Protein AF-A0A2T3J977-F1 (afdb_monomer)

Nearest PDB structures (foldseek):
  3f57-assembly1_A  TM=3.316E-01  e=9.060E+00  Homo sapiens

Solvent-accessible surface area (backbone atoms only — not comparable to full-atom values): 6342 Å² total; per-residue (Å²): 106,73,69,58,54,53,48,33,53,51,52,47,54,51,29,45,50,51,45,62,53,43,26,76,80,35,73,89,55,52,59,91,47,71,38,57,48,27,45,50,25,23,49,51,34,42,49,50,19,56,71,49,39,71,80,77,68,66,66,89,51,58,86,74,31,70,65,54,48,50,56,54,70,68,47,83,94,62,65,66,64,62,52,49,53,51,49,52,53,49,31,53,53,49,20,52,51,32,46,59,33,23,45,63,38,43,53,51,20,52,53,45,64,75,74,107

Sequence (116 aa):
MKKLLNMVLITNILAALVVLLLSKYIAFFASTSLSDFLFFVVIVIWGIAGLTWEGSNDSRNWELDPTAKKAKEMVAGHDFETDFENQKRQNYQFGLIMFIAGLPAFLGCLLLIFIF

Mean predicted aligned error: 8.42 Å

pLDDT: mean 82.07, std 12.22, range [50.34, 95.12]

Structure (mmCIF, N/CA/C/O backbone):
data_AF-A0A2T3J977-F1
#
_entry.id   AF-A0A2T3J977-F1
#
loop_
_atom_site.group_PDB
_atom_site.id
_atom_site.type_symbol
_atom_site.label_atom_id
_atom_site.label_alt_id
_atom_site.label_comp_id
_atom_site.label_asym_id
_atom_site.label_entity_id
_atom_site.label_seq_id
_atom_site.pdbx_PDB_ins_code
_atom_site.Cartn_x
_atom_site.Cartn_y
_atom_site.Cartn_z
_atom_site.occupancy
_atom_site.B_iso_or_equiv
_atom_site.auth_seq_id
_atom_site.auth_comp_id
_atom_site.auth_asym_id
_atom_site.auth_atom_id
_atom_site.pdbx_PDB_model_num
ATOM 1 N N . MET A 1 1 ? 12.804 10.989 -2.005 1.00 70.12 1 MET A N 1
ATOM 2 C CA . MET A 1 1 ? 12.027 10.975 -0.742 1.00 70.12 1 MET A CA 1
ATOM 3 C C . MET A 1 1 ? 10.616 11.546 -0.883 1.00 70.12 1 MET A C 1
ATOM 5 O O . MET A 1 1 ? 9.688 10.781 -0.685 1.00 70.12 1 MET A O 1
ATOM 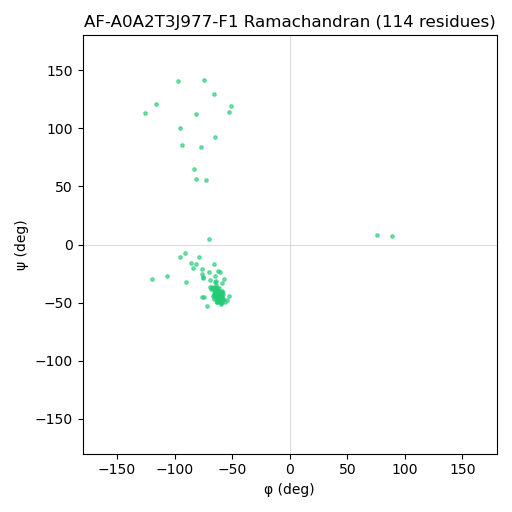9 N N . LYS A 1 2 ? 10.412 12.810 -1.299 1.00 86.12 2 LYS A N 1
ATOM 10 C CA . LYS A 1 2 ? 9.057 13.407 -1.427 1.00 86.12 2 LYS A CA 1
ATOM 11 C C . LYS A 1 2 ? 8.070 12.580 -2.272 1.00 86.12 2 LYS A C 1
ATOM 13 O O . LYS A 1 2 ? 6.944 12.359 -1.852 1.00 86.12 2 LYS A O 1
ATOM 18 N N . LYS A 1 3 ? 8.512 12.071 -3.431 1.00 87.44 3 LYS A N 1
ATOM 19 C CA . LYS A 1 3 ? 7.683 11.224 -4.312 1.00 87.44 3 LYS A CA 1
ATOM 20 C C . LYS A 1 3 ? 7.224 9.926 -3.633 1.00 87.44 3 LYS A C 1
ATOM 22 O O . LYS A 1 3 ? 6.057 9.582 -3.733 1.00 87.44 3 LYS A O 1
ATOM 27 N N . LEU A 1 4 ? 8.126 9.253 -2.913 1.00 85.75 4 LEU A N 1
ATOM 28 C CA . LEU A 1 4 ? 7.812 8.020 -2.184 1.00 85.75 4 LEU A CA 1
ATOM 29 C C . LEU A 1 4 ? 6.830 8.287 -1.043 1.00 85.75 4 LEU A C 1
ATOM 31 O O . LEU A 1 4 ? 5.847 7.574 -0.924 1.00 85.75 4 LEU A O 1
ATOM 35 N N . LEU A 1 5 ? 7.055 9.344 -0.255 1.00 89.00 5 LEU A N 1
ATOM 36 C CA . LEU A 1 5 ? 6.148 9.722 0.832 1.00 89.00 5 LEU A CA 1
ATOM 37 C C . LEU A 1 5 ? 4.729 9.993 0.312 1.00 89.00 5 LEU A C 1
ATOM 39 O O . LEU A 1 5 ? 3.764 9.467 0.857 1.00 89.00 5 LEU A O 1
ATOM 43 N N . ASN A 1 6 ? 4.609 10.766 -0.773 1.00 91.06 6 ASN A N 1
ATOM 44 C CA . ASN A 1 6 ? 3.317 11.031 -1.402 1.00 91.06 6 ASN A CA 1
ATOM 45 C C . ASN A 1 6 ? 2.656 9.739 -1.887 1.00 91.06 6 ASN A C 1
ATOM 47 O O . ASN A 1 6 ? 1.462 9.557 -1.685 1.00 91.06 6 ASN A O 1
ATOM 51 N N . MET A 1 7 ? 3.428 8.834 -2.491 1.00 89.19 7 MET A N 1
ATOM 52 C CA . MET A 1 7 ? 2.913 7.552 -2.962 1.00 89.19 7 MET A CA 1
ATOM 53 C C . MET A 1 7 ? 2.403 6.690 -1.802 1.00 89.19 7 MET A C 1
ATOM 55 O O . MET A 1 7 ? 1.286 6.197 -1.868 1.00 89.19 7 MET A O 1
ATOM 59 N N . VAL A 1 8 ? 3.156 6.597 -0.701 1.00 91.88 8 VAL A N 1
ATOM 60 C CA . VAL A 1 8 ? 2.737 5.885 0.518 1.00 91.88 8 VAL A CA 1
ATOM 61 C C . VAL A 1 8 ? 1.434 6.461 1.075 1.00 91.88 8 VAL A C 1
ATOM 63 O O . VAL A 1 8 ? 0.515 5.700 1.376 1.00 91.88 8 VAL A O 1
ATOM 66 N N . LEU A 1 9 ? 1.325 7.789 1.178 1.00 92.56 9 LEU A N 1
ATOM 67 C CA . LEU A 1 9 ? 0.113 8.455 1.662 1.00 92.56 9 LEU A CA 1
ATOM 68 C C . LEU A 1 9 ? -1.092 8.170 0.760 1.00 92.56 9 LEU A C 1
ATOM 70 O O . LEU A 1 9 ? -2.143 7.769 1.255 1.00 92.56 9 LEU A O 1
ATOM 74 N N . ILE A 1 10 ? -0.933 8.331 -0.555 1.00 93.62 10 ILE A N 1
ATOM 75 C CA . ILE A 1 10 ? -2.002 8.091 -1.532 1.00 93.62 10 ILE A CA 1
ATOM 76 C C . ILE A 1 10 ? -2.456 6.629 -1.480 1.00 93.62 10 ILE A C 1
ATOM 78 O O . ILE A 1 10 ? -3.656 6.374 -1.409 1.00 93.62 10 ILE A O 1
ATOM 82 N N . THR A 1 11 ? -1.522 5.675 -1.452 1.00 93.25 11 THR A N 1
ATOM 83 C CA . THR A 1 11 ? -1.836 4.242 -1.375 1.00 93.25 11 THR A CA 1
ATOM 84 C C . THR A 1 11 ? -2.602 3.897 -0.099 1.00 93.25 11 THR A C 1
ATOM 86 O O . THR A 1 11 ? -3.594 3.176 -0.171 1.00 93.25 11 THR A O 1
ATOM 89 N N . ASN A 1 12 ? -2.203 4.437 1.057 1.00 93.81 12 ASN A N 1
ATOM 90 C CA . ASN A 1 12 ? -2.914 4.194 2.317 1.00 93.81 12 ASN A CA 1
ATOM 91 C C . ASN A 1 12 ? -4.327 4.785 2.305 1.00 93.81 12 ASN A C 1
ATOM 93 O O . ASN A 1 12 ? -5.266 4.116 2.729 1.00 93.81 12 ASN A O 1
ATOM 97 N N . ILE A 1 13 ? -4.497 6.005 1.786 1.00 95.12 13 ILE A N 1
ATOM 98 C CA . ILE A 1 13 ? -5.818 6.637 1.664 1.00 95.12 13 ILE A CA 1
ATOM 99 C C . ILE A 1 13 ? -6.713 5.822 0.725 1.00 95.12 13 ILE A C 1
ATOM 101 O O . ILE A 1 13 ? -7.856 5.532 1.069 1.00 95.12 13 ILE A O 1
ATOM 105 N N . LEU A 1 14 ? -6.199 5.412 -0.437 1.00 95.12 14 LEU A N 1
ATOM 106 C CA . LEU A 1 14 ? -6.951 4.594 -1.390 1.00 95.12 14 LEU A CA 1
ATOM 107 C C . LEU A 1 14 ? -7.343 3.242 -0.792 1.00 95.12 14 LEU A C 1
ATOM 109 O O . LE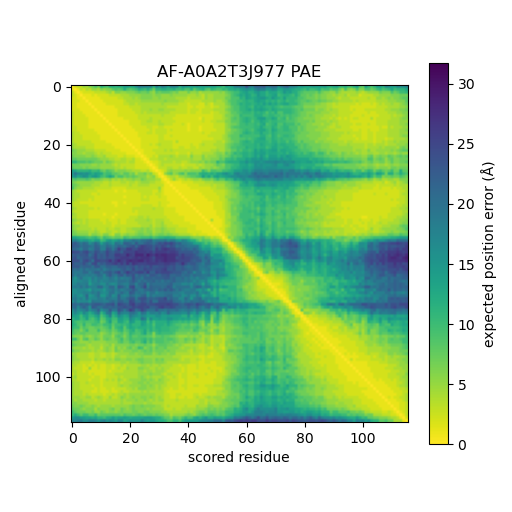U A 1 14 ? -8.499 2.846 -0.901 1.00 95.12 14 LEU A O 1
ATOM 113 N N . ALA A 1 15 ? -6.421 2.555 -0.121 1.00 94.00 15 ALA A N 1
ATOM 114 C CA . ALA A 1 15 ? -6.715 1.281 0.522 1.00 94.00 15 ALA A CA 1
ATOM 115 C C . ALA A 1 15 ? -7.746 1.433 1.653 1.00 94.00 15 ALA A C 1
ATOM 117 O O . ALA A 1 15 ? -8.679 0.638 1.737 1.00 94.00 15 ALA A O 1
ATOM 118 N N . ALA A 1 16 ? -7.651 2.491 2.464 1.00 94.25 16 ALA A N 1
ATOM 119 C CA . ALA A 1 16 ? -8.659 2.812 3.471 1.00 94.25 16 ALA A CA 1
ATOM 120 C C . ALA A 1 16 ? -10.039 3.066 2.845 1.00 94.25 16 ALA A C 1
ATOM 122 O O . ALA A 1 16 ? -11.038 2.551 3.341 1.00 94.25 16 ALA A O 1
ATOM 123 N N . LEU A 1 17 ? -10.106 3.796 1.727 1.00 95.00 17 LEU A N 1
ATOM 124 C CA . LEU A 1 17 ? -11.353 4.008 0.988 1.00 95.00 17 LEU A CA 1
ATOM 125 C C . LEU A 1 17 ? -11.934 2.699 0.444 1.00 95.00 17 LEU A C 1
ATOM 127 O O . LEU A 1 17 ? -13.143 2.498 0.527 1.00 95.00 17 LEU A O 1
ATOM 131 N N . VAL A 1 18 ? -11.091 1.800 -0.072 1.00 93.62 18 VAL A N 1
ATOM 132 C CA . VAL A 1 18 ? -11.517 0.470 -0.530 1.00 93.62 18 VAL A CA 1
ATOM 133 C C . VAL A 1 18 ? -12.132 -0.315 0.627 1.00 93.62 18 VAL A C 1
ATOM 135 O O . VAL A 1 18 ? -13.252 -0.800 0.493 1.00 93.62 18 VAL A O 1
ATOM 138 N N . VAL A 1 19 ? -11.467 -0.384 1.783 1.00 93.50 19 VAL A N 1
ATOM 139 C CA . VAL A 1 19 ? -11.994 -1.089 2.964 1.00 93.50 19 VAL A CA 1
ATOM 140 C C . VAL A 1 19 ? -13.298 -0.454 3.461 1.00 93.50 19 VAL A C 1
ATOM 142 O O . VAL A 1 19 ? -14.249 -1.176 3.748 1.00 93.50 19 VAL A O 1
ATOM 145 N N . LEU A 1 20 ? -13.392 0.882 3.496 1.00 92.94 20 LEU A N 1
ATOM 146 C CA . LEU A 1 20 ? -14.621 1.603 3.862 1.00 92.94 20 LEU A CA 1
ATOM 147 C C . LEU A 1 20 ? -15.777 1.363 2.888 1.00 92.94 20 LEU A C 1
ATOM 149 O O . LEU A 1 20 ? -16.942 1.424 3.275 1.00 92.94 20 LEU A O 1
ATOM 153 N N . LEU A 1 21 ? -15.477 1.149 1.610 1.00 93.69 21 LEU A N 1
ATOM 154 C CA . LEU A 1 21 ? -16.491 0.834 0.618 1.00 93.69 21 LEU A CA 1
ATOM 155 C C . LEU A 1 21 ? -16.938 -0.621 0.770 1.00 93.69 21 LEU A C 1
ATOM 157 O O . LEU A 1 21 ? -18.137 -0.881 0.808 1.00 93.69 21 LEU A O 1
ATOM 161 N N . LEU A 1 22 ? -15.994 -1.552 0.935 1.00 91.56 22 LEU A N 1
ATOM 162 C CA . LEU A 1 22 ? -16.277 -2.971 1.162 1.00 91.56 22 LEU A CA 1
ATOM 163 C C . LEU A 1 22 ? -17.072 -3.205 2.450 1.00 91.56 22 LEU A C 1
ATOM 165 O O . LEU A 1 22 ? -17.975 -4.038 2.444 1.00 91.56 22 LEU A O 1
ATOM 169 N N . SER A 1 23 ? -16.808 -2.448 3.517 1.00 92.31 23 SER A N 1
ATOM 170 C CA . SER A 1 23 ? -17.522 -2.582 4.793 1.00 92.31 23 SER A CA 1
ATOM 171 C C . SER A 1 23 ? -19.020 -2.288 4.690 1.00 92.31 23 SER A C 1
ATOM 173 O O . SER A 1 23 ? -19.799 -2.805 5.488 1.00 92.31 23 SER A O 1
ATOM 175 N N . LYS A 1 24 ? -19.458 -1.521 3.681 1.00 90.81 24 LYS A N 1
ATOM 176 C CA . LYS A 1 24 ? -20.887 -1.269 3.429 1.00 90.81 24 LYS A CA 1
ATOM 177 C C . LYS A 1 24 ? -21.613 -2.457 2.805 1.00 90.81 24 LYS A C 1
ATOM 179 O O . LYS A 1 24 ? -22.822 -2.574 2.974 1.00 90.81 24 LYS A O 1
ATOM 184 N N . TYR A 1 25 ? -20.899 -3.299 2.062 1.00 91.56 25 TYR A N 1
ATOM 185 C CA . TYR A 1 25 ? -21.491 -4.406 1.304 1.00 91.56 25 TYR A CA 1
ATOM 186 C C . TYR A 1 25 ? -21.213 -5.770 1.937 1.00 91.56 25 TYR A C 1
ATOM 188 O O . TYR A 1 25 ? -21.990 -6.702 1.752 1.00 91.56 25 TYR A O 1
ATOM 196 N N . ILE A 1 26 ? -20.110 -5.900 2.676 1.00 90.31 26 ILE A N 1
ATOM 197 C CA . ILE A 1 26 ? -19.617 -7.166 3.211 1.00 90.31 26 ILE A CA 1
ATOM 198 C C . ILE A 1 26 ? -19.436 -7.022 4.723 1.00 90.31 26 ILE A C 1
ATOM 200 O O . ILE A 1 26 ? -18.533 -6.327 5.188 1.00 90.31 26 ILE A O 1
ATOM 204 N N . ALA A 1 27 ? -20.250 -7.750 5.493 1.00 85.69 27 ALA A N 1
ATOM 205 C CA . ALA A 1 27 ? -20.217 -7.725 6.958 1.00 85.69 27 ALA A CA 1
ATOM 206 C C . ALA A 1 27 ? -18.839 -8.090 7.544 1.00 85.69 27 ALA A C 1
ATOM 208 O O . ALA A 1 27 ? -18.463 -7.574 8.589 1.00 85.69 27 ALA A O 1
ATOM 209 N N . PHE A 1 28 ? -18.057 -8.919 6.844 1.00 84.25 28 PHE A N 1
ATOM 210 C CA . PHE A 1 28 ? -16.689 -9.272 7.238 1.00 84.25 28 PHE A CA 1
ATOM 211 C C . PHE A 1 28 ? -15.756 -8.054 7.366 1.00 84.25 28 PHE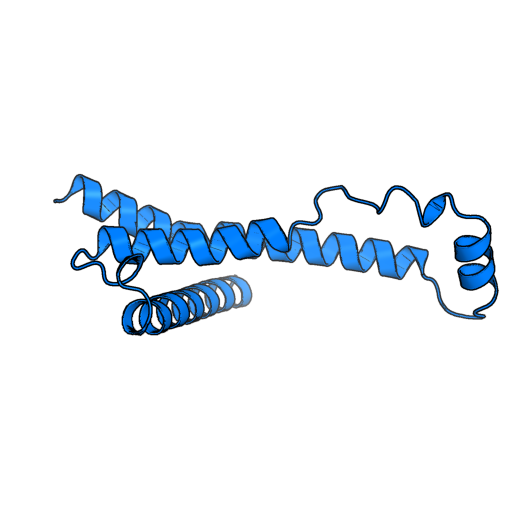 A C 1
ATOM 213 O O . PHE A 1 28 ? -14.889 -8.041 8.231 1.00 84.25 28 PHE A O 1
ATOM 220 N N . PHE A 1 29 ? -15.947 -7.017 6.541 1.00 83.56 29 PHE A N 1
ATOM 221 C CA . PHE A 1 29 ? -15.137 -5.792 6.574 1.00 83.56 29 PHE A CA 1
ATOM 222 C C . PHE A 1 29 ? -15.716 -4.710 7.499 1.00 83.56 29 PHE A C 1
ATOM 224 O O . PHE A 1 29 ? -15.072 -3.686 7.727 1.00 83.56 29 PHE A O 1
ATOM 231 N N . ALA A 1 30 ? -16.919 -4.910 8.044 1.00 82.19 30 ALA A N 1
ATOM 232 C CA . ALA A 1 30 ? -17.571 -3.992 8.974 1.00 82.19 30 ALA A CA 1
ATOM 233 C C . ALA A 1 30 ? -17.043 -4.175 10.408 1.00 82.19 30 ALA A C 1
ATOM 235 O O . ALA A 1 30 ? -17.814 -4.449 11.328 1.00 82.19 30 ALA A O 1
ATOM 236 N N . SER A 1 31 ? -15.724 -4.054 10.604 1.00 78.94 31 SER A N 1
ATOM 237 C CA . SER A 1 31 ? -15.154 -4.130 11.952 1.00 78.94 31 SER A CA 1
ATOM 238 C C . SER A 1 31 ? -15.431 -2.858 12.755 1.00 78.94 31 SER A C 1
ATOM 240 O O . SER A 1 31 ? -15.393 -1.741 12.236 1.00 78.94 31 SER A O 1
ATOM 242 N N . THR A 1 32 ? -15.701 -3.046 14.044 1.00 79.25 32 THR A N 1
ATOM 243 C CA . THR A 1 32 ? -15.878 -1.989 15.042 1.00 79.25 32 THR A CA 1
ATOM 244 C C . THR A 1 32 ? -14.556 -1.520 15.648 1.00 79.25 32 THR A C 1
ATOM 246 O O . THR A 1 32 ? -14.524 -0.450 16.257 1.00 79.25 32 THR A O 1
ATOM 249 N N . SER A 1 33 ? -13.469 -2.284 15.489 1.00 86.06 33 SER A N 1
ATOM 250 C CA . SER A 1 33 ? -12.157 -1.946 16.041 1.00 86.06 33 SER A CA 1
ATOM 251 C C . SER A 1 33 ? -11.261 -1.268 14.994 1.00 86.06 33 SER A C 1
ATOM 253 O O . SER A 1 33 ? -11.233 -1.630 13.814 1.00 86.06 33 SER A O 1
ATOM 255 N N . LEU A 1 34 ? -10.496 -0.262 15.430 1.00 87.38 34 LEU A N 1
ATOM 256 C CA . LEU A 1 34 ? -9.569 0.456 14.550 1.00 87.38 34 LEU A CA 1
ATOM 257 C C . LEU A 1 34 ? -8.384 -0.433 14.121 1.00 87.38 34 LEU A C 1
ATOM 259 O O . LEU A 1 34 ? -7.861 -0.270 13.019 1.00 87.38 34 LEU A O 1
ATOM 263 N N . SER A 1 35 ? -7.974 -1.380 14.974 1.00 89.62 35 SER A N 1
ATOM 264 C CA . SER A 1 35 ? -6.909 -2.347 14.685 1.00 89.62 35 SER A CA 1
ATOM 265 C C . SER A 1 35 ? -7.283 -3.262 13.523 1.00 89.62 35 SER A C 1
ATOM 267 O O . SER A 1 35 ? -6.510 -3.382 12.574 1.00 89.62 35 SER A O 1
ATOM 269 N N . ASP A 1 36 ? -8.487 -3.836 13.537 1.00 89.94 36 ASP A N 1
ATOM 270 C CA . ASP A 1 36 ? -8.935 -4.726 12.461 1.00 89.94 36 ASP A CA 1
ATOM 271 C C . ASP A 1 36 ? -9.120 -3.954 11.154 1.00 89.94 36 ASP A C 1
ATOM 273 O O . ASP A 1 36 ? -8.776 -4.448 10.081 1.00 89.94 36 ASP A O 1
ATOM 277 N N . PHE A 1 37 ? -9.612 -2.712 11.228 1.00 91.81 37 PHE A N 1
ATOM 278 C CA . PHE A 1 37 ? -9.707 -1.849 10.054 1.00 91.81 37 PHE A CA 1
ATOM 279 C C . PHE A 1 37 ? -8.333 -1.631 9.406 1.00 91.81 37 PHE A C 1
ATOM 281 O O . PHE A 1 37 ? -8.174 -1.835 8.201 1.00 91.81 37 PHE A O 1
ATOM 288 N N . LEU A 1 38 ? -7.318 -1.267 10.200 1.00 92.00 38 LEU A N 1
ATOM 289 C CA . LEU A 1 38 ? -5.950 -1.105 9.703 1.00 92.00 38 LEU A CA 1
ATOM 290 C C . LEU A 1 38 ? -5.367 -2.423 9.188 1.00 92.00 38 LEU A C 1
ATOM 292 O O . LEU A 1 38 ? -4.650 -2.421 8.189 1.00 92.00 38 LEU A O 1
ATOM 296 N N . PHE A 1 39 ? -5.705 -3.550 9.811 1.00 92.94 39 PHE A N 1
ATOM 297 C CA . PHE A 1 39 ? -5.306 -4.868 9.330 1.00 92.94 39 PHE A CA 1
ATOM 298 C C . PHE A 1 39 ? -5.868 -5.165 7.933 1.00 92.94 39 PHE A C 1
ATOM 300 O O . PHE A 1 39 ? -5.124 -5.587 7.046 1.00 92.94 39 PHE A O 1
ATOM 307 N N . PHE A 1 40 ? -7.145 -4.864 7.680 1.00 93.31 40 PHE A N 1
ATOM 308 C CA . PHE A 1 40 ? -7.720 -5.002 6.340 1.00 93.31 40 PHE A CA 1
ATOM 309 C C . PHE A 1 40 ? -7.058 -4.076 5.319 1.00 93.31 40 PHE A C 1
ATOM 311 O O . PHE A 1 40 ? -6.822 -4.494 4.186 1.00 93.31 40 PHE A O 1
ATOM 318 N N . VAL A 1 41 ? -6.698 -2.851 5.710 1.00 93.69 41 VAL A N 1
ATOM 319 C CA . VAL A 1 41 ? -5.942 -1.930 4.844 1.00 93.69 41 VAL A CA 1
ATOM 320 C C . VAL A 1 41 ? -4.598 -2.541 4.443 1.00 93.69 41 VAL A C 1
ATOM 322 O O . VAL A 1 41 ? -4.250 -2.523 3.262 1.00 93.69 41 VAL A O 1
ATOM 325 N N . VAL A 1 42 ? -3.872 -3.145 5.389 1.00 95.06 42 VAL A N 1
ATOM 326 C CA . VAL A 1 42 ? -2.615 -3.858 5.104 1.00 95.06 42 VAL A CA 1
ATOM 327 C C . VAL A 1 42 ? -2.849 -5.014 4.139 1.00 95.06 42 VAL A C 1
ATOM 329 O O . VAL A 1 42 ? -2.119 -5.129 3.157 1.00 95.06 42 VAL A O 1
ATOM 332 N N . ILE A 1 43 ? -3.883 -5.833 4.369 1.00 93.31 43 ILE A N 1
ATOM 333 C CA . ILE A 1 43 ? -4.225 -6.955 3.483 1.00 93.31 43 ILE A CA 1
ATOM 334 C C . ILE A 1 43 ? -4.498 -6.467 2.061 1.00 93.31 43 ILE A C 1
ATOM 336 O O . ILE A 1 43 ? -4.022 -7.084 1.115 1.00 93.31 43 ILE A O 1
ATOM 340 N N . VAL A 1 44 ? -5.227 -5.363 1.883 1.00 93.06 44 VAL A N 1
ATOM 341 C CA . VAL A 1 44 ? -5.496 -4.808 0.549 1.00 93.06 44 VAL A CA 1
ATOM 342 C C . VAL A 1 44 ? -4.197 -4.371 -0.127 1.00 93.06 44 VAL A C 1
ATOM 344 O O . VAL A 1 44 ? -3.945 -4.746 -1.272 1.00 93.06 44 VAL A O 1
ATOM 347 N N . ILE A 1 45 ? -3.345 -3.619 0.576 1.00 93.56 45 ILE A N 1
ATOM 348 C CA . ILE A 1 45 ? -2.086 -3.114 0.011 1.00 93.56 45 ILE A CA 1
ATOM 349 C C . ILE A 1 45 ? -1.152 -4.272 -0.350 1.00 93.56 45 ILE A C 1
ATOM 351 O O . ILE A 1 45 ? -0.630 -4.318 -1.463 1.00 93.56 45 ILE A O 1
ATOM 355 N N . TRP A 1 46 ? -0.942 -5.215 0.568 1.00 94.31 46 TRP A N 1
ATOM 356 C CA . TRP A 1 46 ? -0.036 -6.342 0.357 1.00 94.31 46 TRP A CA 1
ATOM 357 C C . TRP A 1 46 ? -0.612 -7.410 -0.566 1.00 94.31 46 TRP A C 1
ATOM 359 O O . TRP A 1 46 ? 0.147 -8.042 -1.293 1.00 94.31 46 TRP A O 1
ATOM 369 N N . GLY A 1 47 ? -1.934 -7.570 -0.608 1.00 91.44 47 GLY A N 1
ATOM 370 C CA . GLY A 1 47 ? -2.612 -8.400 -1.597 1.00 91.44 47 GLY A CA 1
ATOM 371 C C . GLY A 1 47 ? -2.352 -7.882 -3.009 1.00 91.44 47 GLY A C 1
ATOM 372 O O . GLY A 1 47 ? -1.903 -8.639 -3.863 1.00 91.44 47 GLY A O 1
ATOM 373 N N . ILE A 1 48 ? -2.528 -6.575 -3.240 1.00 88.75 48 ILE A N 1
ATOM 374 C CA . ILE A 1 48 ? -2.186 -5.950 -4.527 1.00 88.75 48 ILE A CA 1
ATOM 375 C C . ILE A 1 48 ? -0.685 -6.070 -4.798 1.00 88.75 48 ILE A C 1
ATOM 377 O O . ILE A 1 48 ? -0.307 -6.464 -5.897 1.00 88.75 48 ILE A O 1
ATOM 381 N N . ALA A 1 49 ? 0.168 -5.791 -3.807 1.00 89.12 49 ALA A N 1
ATOM 382 C CA . ALA A 1 49 ? 1.615 -5.932 -3.955 1.00 89.12 49 ALA A CA 1
ATOM 383 C C . ALA A 1 49 ? 1.987 -7.348 -4.416 1.00 89.12 49 ALA A C 1
ATOM 385 O O . ALA A 1 49 ? 2.714 -7.485 -5.394 1.00 89.12 49 ALA A O 1
ATOM 386 N N . GLY A 1 50 ? 1.428 -8.379 -3.778 1.00 86.44 50 GLY A N 1
ATOM 387 C CA . GLY A 1 50 ? 1.647 -9.781 -4.124 1.00 86.44 50 GLY A CA 1
ATOM 388 C C . GLY A 1 50 ? 1.129 -10.157 -5.512 1.00 86.44 50 GLY A C 1
ATOM 389 O O . GLY A 1 50 ? 1.810 -10.885 -6.222 1.00 86.44 50 GLY A O 1
ATOM 390 N N . LEU A 1 51 ? -0.022 -9.623 -5.934 1.00 83.81 51 LEU A N 1
ATOM 391 C CA . LEU A 1 51 ? -0.562 -9.848 -7.283 1.00 83.81 51 LEU A CA 1
ATOM 392 C C . LEU A 1 51 ? 0.268 -9.161 -8.374 1.00 83.81 51 LEU A C 1
ATOM 394 O O . LEU A 1 51 ? 0.415 -9.700 -9.464 1.00 83.81 51 LEU A O 1
ATOM 398 N N . THR A 1 52 ? 0.802 -7.971 -8.091 1.00 79.50 52 THR A N 1
ATOM 399 C CA . THR A 1 52 ? 1.663 -7.231 -9.034 1.00 79.50 52 THR A CA 1
ATOM 400 C C . THR A 1 52 ? 3.113 -7.700 -9.027 1.00 79.50 52 THR A C 1
ATOM 402 O O . THR A 1 52 ? 3.868 -7.411 -9.955 1.00 79.50 52 THR A O 1
ATOM 405 N N . TRP A 1 53 ? 3.517 -8.427 -7.987 1.00 73.38 53 TRP A N 1
ATOM 406 C CA . TRP A 1 53 ? 4.828 -9.039 -7.903 1.00 73.38 53 TRP A CA 1
ATOM 407 C C . TRP A 1 53 ? 4.846 -10.295 -8.779 1.00 73.38 53 TRP A C 1
ATOM 409 O O . TRP A 1 53 ? 4.690 -11.419 -8.308 1.00 73.38 53 TRP A O 1
ATOM 419 N N . GLU A 1 54 ? 5.101 -10.111 -10.073 1.00 65.25 54 GLU A N 1
ATOM 420 C CA . GLU A 1 54 ? 5.495 -11.181 -11.001 1.00 65.25 54 GLU A CA 1
ATOM 421 C C . GLU A 1 54 ? 6.942 -11.613 -10.732 1.00 65.25 54 GLU A C 1
ATOM 423 O O . GLU A 1 54 ? 7.824 -11.585 -11.590 1.00 65.25 54 GLU A O 1
ATOM 428 N N . GLY A 1 55 ? 7.213 -11.990 -9.487 1.00 57.59 55 GLY A N 1
ATOM 429 C CA . GLY A 1 55 ? 8.497 -12.515 -9.074 1.00 57.59 55 GLY A CA 1
ATOM 430 C C . GLY A 1 55 ? 8.756 -13.838 -9.776 1.00 57.59 55 GLY A C 1
ATOM 431 O O . GLY A 1 55 ? 8.381 -14.882 -9.261 1.00 57.59 55 GLY A O 1
ATOM 432 N N . SER A 1 56 ? 9.423 -13.785 -10.928 1.00 50.72 56 SER A N 1
ATOM 433 C CA . SER A 1 56 ? 9.981 -14.933 -11.651 1.00 50.72 56 SER A CA 1
ATOM 434 C C . SER A 1 56 ? 9.017 -15.840 -12.429 1.00 50.72 56 SER A C 1
ATOM 436 O O . SER A 1 56 ? 9.477 -16.853 -12.956 1.00 50.72 56 SER A O 1
ATOM 438 N N . ASN A 1 57 ? 7.736 -15.505 -12.589 1.00 50.62 57 ASN A N 1
ATOM 439 C CA . ASN A 1 57 ? 6.923 -16.183 -13.605 1.00 50.62 57 ASN A CA 1
ATOM 440 C C . ASN A 1 57 ? 7.151 -15.515 -14.965 1.00 50.62 57 ASN A C 1
ATOM 442 O O . ASN A 1 57 ? 6.234 -14.957 -15.559 1.00 50.62 57 ASN A O 1
ATOM 446 N N . ASP A 1 58 ? 8.384 -15.614 -15.477 1.00 54.25 58 ASP A N 1
ATOM 447 C CA . ASP A 1 58 ? 8.562 -15.632 -16.927 1.00 54.25 58 ASP A CA 1
ATOM 448 C C . ASP A 1 58 ? 7.623 -16.740 -17.396 1.00 54.25 58 ASP A C 1
ATOM 450 O O . ASP A 1 58 ? 7.751 -17.883 -16.941 1.00 54.25 58 ASP A O 1
ATOM 454 N N . SER A 1 59 ? 6.573 -16.399 -18.151 1.00 50.34 59 SER A N 1
ATOM 455 C CA . SER A 1 59 ? 5.604 -17.409 -18.564 1.00 50.34 59 SER A CA 1
ATOM 456 C C . SER A 1 59 ? 6.418 -18.548 -19.185 1.00 50.34 59 SER A C 1
ATOM 458 O O . SER A 1 59 ? 7.225 -18.326 -20.071 1.00 50.34 59 SER A O 1
ATOM 460 N N . ARG A 1 60 ? 6.378 -19.767 -18.648 1.00 52.94 60 ARG A N 1
ATOM 461 C CA . ARG A 1 60 ? 7.407 -20.770 -19.005 1.00 52.94 60 ARG A CA 1
ATOM 462 C C . ARG A 1 60 ? 7.283 -21.287 -20.449 1.00 52.94 60 ARG A C 1
ATOM 464 O O . ARG A 1 60 ? 8.037 -22.170 -20.832 1.00 52.94 60 ARG A O 1
ATOM 471 N N . ASN A 1 61 ? 6.358 -20.736 -21.242 1.00 52.75 61 ASN A N 1
ATOM 472 C CA . ASN A 1 61 ? 6.015 -21.215 -22.578 1.00 52.75 61 ASN A CA 1
ATOM 473 C C . ASN A 1 61 ? 6.234 -20.218 -23.724 1.00 52.75 61 ASN A C 1
ATOM 475 O O . ASN A 1 61 ? 6.500 -20.675 -24.826 1.00 52.75 61 ASN A O 1
ATOM 479 N N . TRP A 1 62 ? 6.130 -18.898 -23.530 1.00 51.97 62 TRP A N 1
ATOM 480 C CA . TRP A 1 62 ? 6.242 -17.941 -24.653 1.00 51.97 62 TRP A CA 1
ATOM 481 C C . TRP A 1 62 ? 7.648 -17.873 -25.268 1.00 51.97 62 TRP A C 1
ATOM 483 O O . TRP A 1 62 ? 7.783 -17.752 -26.479 1.00 51.97 62 TRP A O 1
ATOM 493 N N . GLU A 1 63 ? 8.690 -17.988 -24.444 1.00 56.78 63 GLU A N 1
ATOM 494 C CA . GLU A 1 63 ? 10.092 -17.898 -24.869 1.00 56.78 63 GLU A CA 1
ATOM 495 C C . GLU A 1 63 ? 10.564 -19.183 -25.574 1.00 56.78 63 GLU A C 1
ATOM 497 O O . GLU A 1 63 ? 11.462 -19.158 -26.415 1.00 56.78 63 GLU A O 1
ATOM 502 N N . LEU A 1 64 ? 9.913 -20.312 -25.261 1.00 60.16 64 LEU A N 1
ATOM 503 C CA . LEU A 1 64 ? 10.175 -21.632 -25.839 1.00 60.16 64 LEU A CA 1
ATOM 504 C C . LEU A 1 64 ? 9.251 -21.972 -27.022 1.00 60.16 64 LEU A C 1
ATOM 506 O O . LEU A 1 64 ? 9.508 -22.959 -27.710 1.00 60.16 64 LEU A O 1
ATOM 510 N N . ASP A 1 65 ? 8.195 -21.187 -27.275 1.00 67.25 65 ASP A N 1
ATOM 511 C CA . ASP A 1 65 ? 7.300 -21.395 -28.415 1.00 67.25 65 ASP A CA 1
ATOM 512 C C . ASP A 1 65 ? 7.919 -20.796 -29.696 1.00 67.25 65 ASP A C 1
ATOM 514 O O . ASP A 1 65 ? 8.019 -19.569 -29.835 1.00 67.25 65 ASP A O 1
ATOM 518 N N . PRO A 1 66 ? 8.310 -21.633 -30.678 1.00 69.56 66 PRO A N 1
ATOM 519 C CA . PRO A 1 66 ? 8.889 -21.158 -31.932 1.00 69.56 66 PRO A CA 1
ATOM 520 C C . PRO A 1 66 ? 7.935 -20.246 -32.718 1.00 69.56 66 PRO A C 1
ATOM 522 O O . PRO A 1 66 ? 8.391 -19.419 -33.507 1.00 69.56 66 PRO A O 1
ATOM 525 N N . THR A 1 67 ? 6.622 -20.356 -32.499 1.00 70.81 67 THR A N 1
ATOM 526 C CA . THR A 1 67 ? 5.598 -19.534 -33.157 1.00 70.81 67 THR A CA 1
ATOM 527 C C . THR A 1 67 ? 5.574 -18.118 -32.588 1.00 70.81 67 THR A C 1
ATOM 529 O O . THR A 1 67 ? 5.570 -17.148 -33.349 1.00 70.81 67 THR A O 1
ATOM 532 N N . ALA A 1 68 ? 5.625 -17.993 -31.258 1.00 69.12 68 ALA A N 1
ATOM 533 C CA . ALA A 1 68 ? 5.691 -16.711 -30.562 1.00 69.12 68 ALA A CA 1
ATOM 534 C C . ALA A 1 68 ? 7.005 -15.979 -30.868 1.00 69.12 68 ALA A C 1
ATOM 536 O O . ALA A 1 68 ? 6.996 -14.786 -31.174 1.00 69.12 68 ALA A O 1
ATOM 537 N N . LYS A 1 69 ? 8.125 -16.712 -30.896 1.00 69.69 69 LYS A N 1
ATOM 538 C CA . LYS A 1 69 ? 9.431 -16.170 -31.287 1.00 69.69 69 LYS A CA 1
ATOM 539 C C . LYS A 1 69 ? 9.429 -15.632 -32.719 1.00 69.69 69 LYS A C 1
ATOM 541 O O . LYS A 1 69 ? 9.866 -14.510 -32.956 1.00 69.69 69 LYS A O 1
ATOM 546 N N . LYS A 1 70 ? 8.865 -16.384 -33.669 1.00 72.44 70 LYS A N 1
ATOM 547 C CA . LYS A 1 70 ? 8.771 -15.950 -35.070 1.00 72.44 70 LYS A CA 1
ATOM 548 C C . LYS A 1 70 ? 7.862 -14.728 -35.229 1.00 72.44 70 LYS A C 1
ATOM 550 O O . LYS A 1 70 ? 8.173 -13.840 -36.013 1.00 72.44 70 LYS A O 1
ATOM 555 N N . ALA A 1 71 ? 6.763 -14.650 -34.477 1.00 71.75 71 ALA A N 1
ATOM 556 C CA . ALA A 1 71 ? 5.905 -13.465 -34.447 1.00 71.75 71 ALA A CA 1
ATOM 557 C C . ALA A 1 71 ? 6.636 -12.225 -33.899 1.00 71.75 71 ALA A C 1
ATOM 559 O O . ALA A 1 71 ? 6.492 -11.145 -34.468 1.00 71.75 71 ALA A O 1
ATOM 560 N N . LYS A 1 72 ? 7.467 -12.398 -32.860 1.00 67.94 72 LYS A N 1
ATOM 561 C CA . LYS A 1 72 ? 8.330 -11.354 -32.281 1.00 67.94 72 LYS A CA 1
ATOM 562 C C . LYS A 1 72 ? 9.359 -10.846 -33.305 1.00 67.94 72 LYS A C 1
ATOM 564 O O . LYS A 1 72 ? 9.511 -9.644 -33.482 1.00 67.94 72 LYS A O 1
ATOM 569 N N . GLU A 1 73 ? 9.994 -11.754 -34.047 1.00 70.00 73 GLU A N 1
ATOM 570 C CA . GLU A 1 73 ? 10.980 -11.435 -35.095 1.00 70.00 73 GLU A CA 1
ATOM 571 C C . GLU A 1 73 ? 10.368 -10.785 -36.354 1.00 70.00 73 GLU A C 1
ATOM 573 O O . GLU A 1 73 ? 11.062 -10.077 -37.082 1.00 70.00 73 GLU A O 1
ATOM 578 N N . MET A 1 74 ? 9.073 -10.997 -36.624 1.00 75.12 74 MET A N 1
ATOM 579 C CA . MET A 1 74 ? 8.376 -10.436 -37.793 1.00 75.12 74 MET A CA 1
ATOM 580 C C . MET A 1 74 ? 7.975 -8.957 -37.636 1.00 75.12 74 MET A C 1
ATOM 582 O O . MET A 1 74 ? 7.585 -8.330 -38.624 1.00 75.12 74 MET A O 1
ATOM 586 N N . VAL A 1 75 ? 8.083 -8.373 -36.437 1.00 75.06 75 VAL A N 1
ATOM 587 C CA . VAL A 1 75 ? 7.812 -6.946 -36.202 1.00 75.06 75 VAL A CA 1
ATOM 588 C C . VAL A 1 75 ? 9.125 -6.166 -36.269 1.00 75.06 75 VAL A C 1
ATOM 590 O O . VAL A 1 75 ? 9.912 -6.133 -35.326 1.00 75.06 75 VAL A O 1
ATOM 593 N N . ALA A 1 76 ? 9.371 -5.525 -37.410 1.00 62.56 76 ALA A N 1
ATOM 594 C CA . ALA A 1 76 ? 10.567 -4.716 -37.610 1.00 62.56 76 ALA A CA 1
ATOM 595 C C . ALA A 1 76 ? 10.569 -3.475 -36.695 1.00 62.56 76 ALA A C 1
ATOM 597 O O . ALA A 1 76 ? 9.611 -2.702 -36.683 1.00 62.56 76 ALA A O 1
ATOM 598 N N . GLY A 1 77 ? 11.675 -3.257 -35.976 1.00 66.94 77 GLY A N 1
ATOM 599 C CA . GLY A 1 77 ? 11.935 -2.024 -35.222 1.00 66.94 77 GLY A CA 1
ATOM 600 C C . GLY A 1 77 ? 11.425 -1.987 -33.777 1.00 66.94 77 GLY A C 1
ATOM 601 O O . GLY A 1 77 ? 11.519 -0.931 -33.155 1.00 66.94 77 GLY A O 1
ATOM 602 N N . HIS A 1 78 ? 10.917 -3.097 -33.231 1.00 71.31 78 HIS A N 1
ATOM 603 C CA . HIS A 1 78 ? 10.477 -3.178 -31.836 1.00 71.31 78 HIS A CA 1
ATOM 604 C C . HIS A 1 78 ? 11.322 -4.188 -31.048 1.00 71.31 78 HIS A C 1
ATOM 606 O O . HIS A 1 78 ? 11.387 -5.364 -31.404 1.00 71.31 78 HIS A O 1
ATOM 612 N N . ASP A 1 79 ? 11.986 -3.720 -29.990 1.00 74.94 79 ASP A N 1
ATOM 613 C CA . ASP A 1 79 ? 12.820 -4.554 -29.123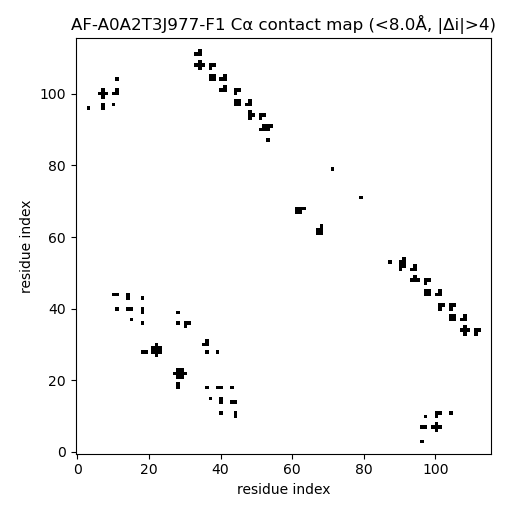 1.00 74.94 79 ASP A CA 1
ATOM 614 C C . ASP A 1 79 ? 12.006 -5.054 -27.923 1.00 74.94 79 ASP A C 1
ATOM 616 O O . ASP A 1 79 ? 11.974 -4.476 -26.838 1.00 74.94 79 ASP A O 1
ATOM 620 N N . PHE A 1 80 ? 11.315 -6.167 -28.143 1.00 72.75 80 PHE A N 1
ATOM 621 C CA . PHE A 1 80 ? 10.512 -6.819 -27.113 1.00 72.75 80 PHE A CA 1
ATOM 622 C C . PHE A 1 80 ? 11.349 -7.382 -25.950 1.00 72.75 80 PHE A C 1
ATOM 624 O O . PHE A 1 80 ? 10.774 -7.760 -24.933 1.00 72.75 80 PHE A O 1
ATOM 631 N N . GLU A 1 81 ? 12.668 -7.547 -26.103 1.00 73.44 81 GLU A N 1
ATOM 632 C CA . GLU A 1 81 ? 13.539 -8.026 -25.022 1.00 73.44 81 GLU A CA 1
ATOM 633 C C . GLU A 1 81 ? 13.698 -6.929 -23.966 1.00 73.44 81 GLU A C 1
ATOM 635 O O . GLU A 1 81 ? 13.380 -7.132 -22.792 1.00 73.44 81 GLU A O 1
ATOM 640 N N . THR A 1 82 ? 14.094 -5.728 -24.404 1.00 75.06 82 THR A N 1
ATOM 641 C CA . THR A 1 82 ? 14.241 -4.582 -23.501 1.00 75.06 82 THR A CA 1
ATOM 642 C C . THR A 1 82 ? 12.910 -4.162 -22.894 1.00 75.06 82 THR A C 1
ATOM 644 O O . THR A 1 82 ? 12.881 -3.786 -21.722 1.00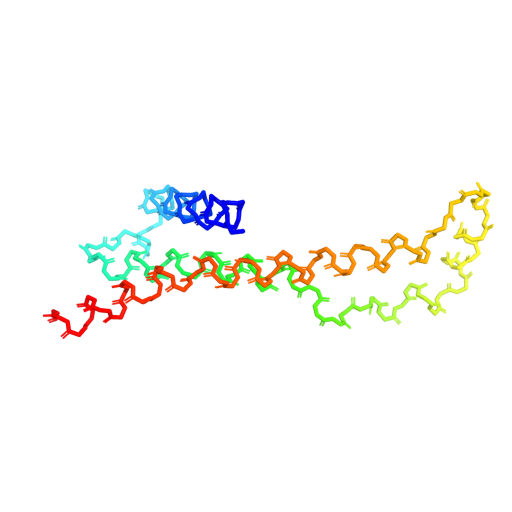 75.06 82 THR A O 1
ATOM 647 N N . ASP A 1 83 ? 11.802 -4.238 -23.633 1.00 76.50 83 ASP A N 1
ATOM 648 C CA . ASP A 1 83 ? 10.482 -3.906 -23.087 1.00 76.50 83 ASP A CA 1
ATOM 649 C C . ASP A 1 83 ? 10.040 -4.881 -21.991 1.00 76.50 83 ASP A C 1
ATOM 651 O O . ASP A 1 83 ? 9.541 -4.449 -20.948 1.00 76.50 83 ASP A O 1
ATOM 655 N N . PHE A 1 84 ? 10.306 -6.177 -22.163 1.00 74.75 84 PHE A N 1
ATOM 656 C CA . PHE A 1 84 ? 10.012 -7.183 -21.146 1.00 74.75 84 PHE A CA 1
ATOM 657 C C . PHE A 1 84 ? 10.879 -7.000 -19.889 1.00 74.75 84 PHE A C 1
ATOM 659 O O . PHE A 1 84 ? 10.365 -6.991 -18.767 1.00 74.75 84 PHE A O 1
ATOM 666 N N . GLU A 1 85 ? 12.185 -6.760 -20.050 1.00 77.38 85 GLU A N 1
ATOM 667 C CA . GLU A 1 85 ? 13.078 -6.451 -18.926 1.00 77.38 85 GLU A CA 1
ATOM 668 C C . GLU A 1 85 ? 12.669 -5.164 -18.194 1.00 77.38 85 GLU A C 1
ATOM 670 O O . GLU A 1 85 ? 12.688 -5.095 -16.957 1.00 77.38 85 GLU A O 1
ATOM 675 N N . ASN A 1 86 ? 12.261 -4.135 -18.943 1.00 79.62 86 ASN A N 1
ATOM 676 C CA . ASN A 1 86 ? 11.772 -2.880 -18.386 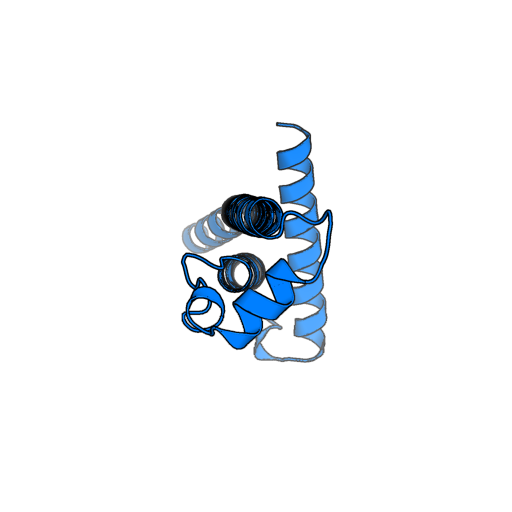1.00 79.62 86 ASN A CA 1
ATOM 677 C C . ASN A 1 86 ? 10.478 -3.088 -17.593 1.00 79.62 86 ASN A C 1
ATOM 679 O O . ASN A 1 86 ? 10.363 -2.551 -16.488 1.00 79.62 86 ASN A O 1
ATOM 683 N N . GLN A 1 87 ? 9.537 -3.879 -18.112 1.00 78.69 87 GLN A N 1
ATOM 684 C CA . GLN A 1 87 ? 8.293 -4.221 -17.425 1.00 78.69 87 GLN A CA 1
ATOM 685 C C . GLN A 1 87 ? 8.569 -4.999 -16.135 1.00 78.69 87 GLN A C 1
ATOM 687 O O . GLN A 1 87 ? 8.080 -4.619 -15.071 1.00 78.69 87 GLN A O 1
ATOM 692 N N . LYS A 1 88 ? 9.442 -6.010 -16.192 1.00 75.88 88 LYS A N 1
ATOM 693 C CA . LYS A 1 88 ? 9.880 -6.781 -15.020 1.00 75.88 88 LYS A CA 1
ATOM 694 C C . LYS A 1 88 ? 10.462 -5.857 -13.952 1.00 75.88 88 LYS A C 1
ATOM 696 O O . LYS A 1 88 ? 10.031 -5.886 -12.799 1.00 75.88 88 LYS A O 1
ATOM 701 N N . ARG A 1 89 ? 11.382 -4.960 -14.329 1.00 79.69 89 ARG A N 1
ATOM 702 C CA . ARG A 1 89 ? 11.978 -3.981 -13.403 1.00 79.69 89 ARG A CA 1
ATOM 703 C C . ARG A 1 89 ? 10.931 -3.052 -12.782 1.00 79.69 89 ARG A C 1
ATOM 705 O O . ARG A 1 89 ? 11.015 -2.770 -11.587 1.00 79.69 89 ARG A O 1
ATOM 712 N N . GLN A 1 90 ? 9.963 -2.575 -13.564 1.00 83.31 90 GLN A N 1
ATOM 713 C CA . GLN A 1 90 ? 8.886 -1.713 -13.070 1.00 83.31 90 GLN A CA 1
ATOM 714 C C . GLN A 1 90 ? 7.966 -2.449 -12.092 1.00 83.31 90 GLN A C 1
ATOM 716 O O . GLN A 1 90 ? 7.668 -1.901 -11.031 1.00 83.31 90 GLN A O 1
ATOM 721 N N . ASN A 1 91 ? 7.592 -3.696 -12.388 1.00 81.94 91 ASN A N 1
ATOM 722 C CA . ASN A 1 91 ? 6.764 -4.527 -11.513 1.00 81.94 91 ASN A CA 1
ATOM 723 C C . ASN A 1 91 ? 7.458 -4.783 -10.166 1.00 81.94 91 ASN A C 1
ATOM 725 O O . ASN A 1 91 ? 6.853 -4.581 -9.113 1.00 81.94 91 ASN A O 1
ATOM 729 N N . TYR A 1 92 ? 8.757 -5.113 -10.176 1.00 79.50 92 TYR A N 1
ATOM 730 C CA . TYR A 1 92 ? 9.549 -5.254 -8.946 1.00 79.50 92 TYR A CA 1
ATOM 731 C C . TYR A 1 92 ? 9.600 -3.960 -8.127 1.00 79.50 92 TYR A C 1
ATOM 733 O O . TYR A 1 92 ? 9.396 -3.979 -6.912 1.00 79.50 92 TYR A O 1
ATOM 741 N N . GLN A 1 93 ? 9.865 -2.822 -8.777 1.00 85.31 93 GLN A N 1
ATOM 742 C CA . GLN A 1 93 ? 9.894 -1.528 -8.094 1.00 85.31 93 GLN A CA 1
ATOM 743 C C . GLN A 1 93 ? 8.530 -1.177 -7.498 1.00 85.31 93 GLN A C 1
ATOM 745 O O . GLN A 1 93 ? 8.459 -0.738 -6.350 1.00 85.31 93 GLN A O 1
ATOM 750 N N . PHE A 1 94 ? 7.452 -1.395 -8.248 1.00 86.31 94 PHE A N 1
ATOM 751 C CA . PHE A 1 94 ? 6.092 -1.139 -7.795 1.00 86.31 94 PHE A CA 1
ATOM 752 C C . PHE A 1 94 ? 5.721 -2.017 -6.597 1.00 86.31 94 PHE A C 1
ATOM 754 O O . PHE A 1 94 ? 5.291 -1.492 -5.570 1.00 86.31 94 PHE A O 1
ATOM 761 N N . GLY A 1 95 ? 5.954 -3.328 -6.687 1.00 85.75 95 GLY A N 1
ATOM 762 C CA . GLY A 1 95 ? 5.675 -4.265 -5.602 1.00 85.75 95 GLY A CA 1
ATOM 763 C C . GLY A 1 95 ? 6.435 -3.915 -4.319 1.00 85.75 95 GLY A C 1
ATOM 764 O O . GLY A 1 95 ? 5.850 -3.911 -3.236 1.00 85.75 95 GLY A O 1
A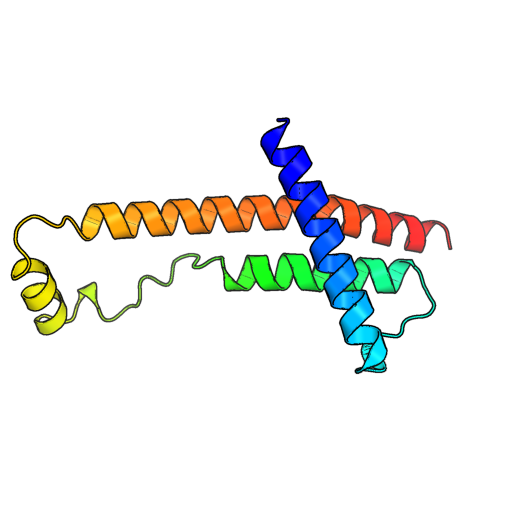TOM 765 N N . LEU A 1 96 ? 7.707 -3.514 -4.430 1.00 87.38 96 LEU A N 1
ATOM 766 C CA . LEU A 1 96 ? 8.507 -3.059 -3.288 1.00 87.38 96 LEU A CA 1
ATOM 767 C C . LEU A 1 96 ? 7.941 -1.761 -2.685 1.00 87.38 96 LEU A C 1
ATOM 769 O O . LEU A 1 96 ? 7.811 -1.651 -1.464 1.00 87.38 96 LEU A O 1
ATOM 773 N N . ILE A 1 97 ? 7.538 -0.792 -3.513 1.00 89.62 97 ILE A N 1
ATOM 774 C CA . ILE A 1 97 ? 6.908 0.444 -3.025 1.00 89.62 97 ILE A CA 1
ATOM 775 C C . ILE A 1 97 ? 5.589 0.144 -2.301 1.00 89.62 97 ILE A C 1
ATOM 777 O O . ILE A 1 97 ? 5.351 0.703 -1.230 1.00 89.62 97 ILE A O 1
ATOM 781 N N . MET A 1 98 ? 4.755 -0.747 -2.840 1.00 89.50 98 MET A N 1
ATOM 782 C CA . MET A 1 98 ? 3.498 -1.156 -2.204 1.00 89.50 98 MET A CA 1
ATOM 783 C C . MET A 1 98 ? 3.752 -1.889 -0.882 1.00 89.50 98 MET A C 1
ATOM 785 O O . MET A 1 98 ? 3.068 -1.627 0.106 1.00 89.50 98 MET A O 1
ATOM 789 N N . PHE A 1 99 ? 4.786 -2.730 -0.815 1.00 89.69 99 PHE A N 1
ATOM 790 C CA . PHE A 1 99 ? 5.202 -3.371 0.431 1.00 89.69 99 PHE A CA 1
ATOM 791 C C . PHE A 1 99 ? 5.578 -2.340 1.505 1.00 89.69 99 PHE A C 1
ATOM 793 O O . PHE A 1 99 ? 5.024 -2.377 2.607 1.00 89.69 99 PHE A O 1
ATOM 800 N N . ILE A 1 100 ? 6.437 -1.368 1.161 1.00 90.81 100 ILE A N 1
ATOM 801 C CA . ILE A 1 100 ? 6.809 -0.258 2.055 1.00 90.81 100 ILE A CA 1
ATOM 802 C C . ILE A 1 100 ? 5.572 0.546 2.466 1.00 90.81 100 ILE A C 1
ATOM 804 O O . ILE A 1 100 ? 5.451 0.935 3.626 1.00 90.81 100 ILE A O 1
ATOM 808 N N . ALA A 1 101 ? 4.642 0.785 1.540 1.00 92.31 101 ALA A N 1
ATOM 809 C CA . ALA A 1 101 ? 3.428 1.542 1.816 1.00 92.31 101 ALA A CA 1
ATOM 810 C C . ALA A 1 101 ? 2.500 0.851 2.822 1.00 92.31 101 ALA A C 1
ATOM 812 O O . ALA A 1 101 ? 1.775 1.547 3.525 1.00 92.31 101 ALA A O 1
ATOM 813 N N . GLY A 1 102 ? 2.530 -0.478 2.938 1.00 91.12 102 GLY A N 1
ATOM 814 C CA . GLY A 1 102 ? 1.753 -1.200 3.950 1.00 91.12 102 GLY A CA 1
ATOM 815 C C . GLY A 1 102 ? 2.343 -1.128 5.364 1.00 91.12 102 GLY A C 1
ATOM 816 O O . GLY A 1 102 ? 1.609 -1.304 6.335 1.00 91.12 102 GLY A O 1
ATOM 817 N N . LEU A 1 103 ? 3.640 -0.824 5.513 1.00 93.75 103 LEU A N 1
ATOM 818 C CA . LEU A 1 103 ? 4.310 -0.817 6.822 1.00 93.75 103 LEU A CA 1
ATOM 819 C C . LEU A 1 103 ? 3.694 0.169 7.830 1.00 93.75 103 LEU A C 1
ATOM 821 O O . LEU A 1 103 ? 3.493 -0.238 8.971 1.00 93.75 103 LEU A O 1
ATOM 825 N N . PRO A 1 104 ? 3.356 1.427 7.480 1.00 92.12 104 PRO A N 1
ATOM 826 C CA . PRO A 1 104 ? 2.730 2.351 8.424 1.00 92.12 104 PRO A CA 1
ATOM 827 C C . PRO A 1 104 ? 1.389 1.848 8.968 1.00 92.12 104 PRO A C 1
ATOM 829 O O . PRO A 1 104 ? 1.1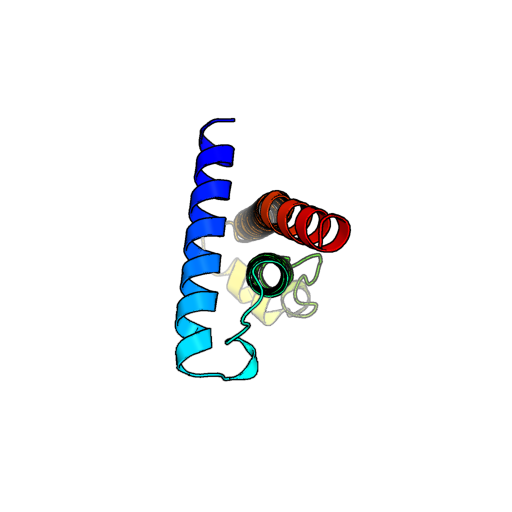63 1.921 10.174 1.00 92.12 104 PRO A O 1
ATOM 832 N N . ALA A 1 105 ? 0.520 1.304 8.108 1.00 91.12 105 ALA A N 1
ATOM 833 C CA . ALA A 1 105 ? -0.760 0.736 8.536 1.00 91.12 105 ALA A CA 1
ATOM 834 C C . ALA A 1 105 ? -0.558 -0.509 9.412 1.00 91.12 105 ALA A C 1
ATOM 836 O O . ALA A 1 105 ? -1.244 -0.670 10.419 1.00 91.12 105 ALA A O 1
ATOM 837 N N . PHE A 1 106 ? 0.429 -1.346 9.081 1.00 92.38 106 PHE A N 1
ATOM 838 C CA . PHE A 1 106 ? 0.776 -2.531 9.862 1.00 92.38 106 PHE A CA 1
ATOM 839 C C . PHE A 1 106 ? 1.316 -2.175 11.248 1.00 92.38 106 PHE A C 1
ATOM 841 O O . PHE A 1 106 ? 0.844 -2.707 12.249 1.00 92.38 106 PHE A O 1
ATOM 848 N N . LEU A 1 107 ? 2.249 -1.225 11.325 1.00 92.56 107 LEU A N 1
ATOM 849 C CA . LEU A 1 107 ? 2.766 -0.719 12.594 1.00 92.56 107 LEU A CA 1
ATOM 850 C C . LEU A 1 107 ? 1.658 -0.065 13.422 1.00 92.56 107 LEU A C 1
ATOM 852 O O . LEU A 1 107 ? 1.575 -0.318 14.619 1.00 92.56 107 LEU A O 1
ATOM 856 N N . GLY A 1 108 ? 0.783 0.725 12.794 1.00 90.00 108 GLY A N 1
ATOM 857 C CA . GLY A 1 108 ? -0.380 1.310 13.461 1.00 90.00 108 GLY A CA 1
ATOM 858 C C . GLY A 1 108 ? -1.311 0.246 14.044 1.00 90.00 108 GLY A C 1
ATOM 859 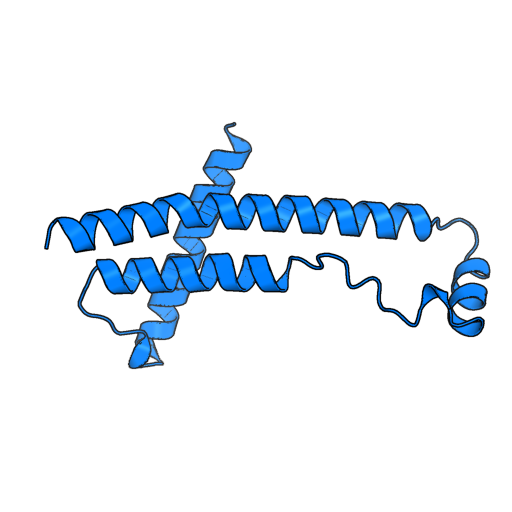O O . GLY A 1 108 ? -1.717 0.356 15.196 1.00 90.00 108 GLY A O 1
ATOM 860 N N . CYS A 1 109 ? -1.587 -0.816 13.284 1.00 90.94 109 CYS A N 1
ATOM 861 C CA . CYS A 1 109 ? -2.366 -1.961 13.749 1.00 90.94 109 CYS A CA 1
ATOM 862 C C . CYS A 1 109 ? -1.712 -2.642 14.962 1.00 90.94 109 CYS A C 1
ATOM 864 O O . CYS A 1 109 ? -2.359 -2.794 15.996 1.00 90.94 109 CYS A O 1
ATOM 866 N N . LEU A 1 110 ? -0.419 -2.977 14.876 1.00 90.44 110 LEU A N 1
ATOM 867 C CA . LEU A 1 110 ? 0.310 -3.603 15.981 1.00 90.44 110 LEU A CA 1
ATOM 868 C C . LEU A 1 110 ? 0.303 -2.735 17.239 1.00 90.44 110 LEU A C 1
ATOM 870 O O . LEU A 1 110 ? 0.035 -3.238 18.324 1.00 90.44 110 LEU A O 1
ATOM 874 N N . LEU A 1 111 ? 0.565 -1.433 17.104 1.00 91.19 111 LEU A N 1
ATOM 875 C CA . LEU A 1 111 ? 0.557 -0.514 18.241 1.00 91.19 111 LEU A CA 1
ATOM 876 C C . LEU A 1 111 ? -0.798 -0.504 18.949 1.00 91.19 111 LEU A C 1
ATOM 878 O O . LEU A 1 111 ? -0.834 -0.515 20.173 1.00 91.19 111 LEU A O 1
ATOM 882 N N . LEU A 1 112 ? -1.903 -0.530 18.205 1.00 89.31 112 LEU A N 1
ATOM 883 C CA . LEU A 1 112 ? -3.238 -0.565 18.801 1.00 89.31 112 LEU A CA 1
ATOM 884 C C . LEU A 1 112 ? -3.520 -1.885 19.515 1.00 89.31 112 LEU A C 1
ATOM 886 O O . LEU A 1 112 ? -4.099 -1.847 20.591 1.00 89.31 112 LEU A O 1
ATOM 890 N N . ILE A 1 113 ? -3.062 -3.013 18.965 1.00 86.75 113 ILE A N 1
ATOM 891 C CA . ILE A 1 113 ? -3.185 -4.336 19.603 1.00 86.75 113 ILE A CA 1
ATOM 892 C C . ILE A 1 113 ? -2.381 -4.420 20.910 1.00 86.75 113 ILE A C 1
ATOM 894 O O . ILE A 1 113 ? -2.758 -5.147 21.816 1.00 86.75 113 ILE A O 1
ATOM 898 N N . PHE A 1 114 ? -1.248 -3.721 21.021 1.00 83.44 114 PHE A N 1
ATOM 899 C CA . PHE A 1 114 ? -0.456 -3.721 22.258 1.00 83.44 114 PHE A CA 1
ATOM 900 C C . PHE A 1 114 ? -0.947 -2.710 23.302 1.00 83.44 114 PHE A C 1
ATOM 902 O O . PHE A 1 114 ? -0.585 -2.825 24.472 1.00 83.44 114 PHE A O 1
ATOM 909 N N . ILE A 1 115 ? -1.712 -1.699 22.884 1.00 81.06 115 ILE A N 1
ATOM 910 C CA . ILE A 1 115 ? -2.237 -0.647 23.764 1.00 81.06 115 ILE A CA 1
ATOM 911 C C . ILE A 1 115 ? -3.614 -1.018 24.340 1.00 81.06 115 ILE A C 1
ATOM 913 O O . ILE A 1 115 ? -3.909 -0.611 25.465 1.00 81.06 115 ILE A O 1
ATOM 917 N N . PHE A 1 116 ? -4.439 -1.757 23.591 1.00 61.34 116 PHE A N 1
ATOM 918 C CA . PHE A 1 116 ? -5.790 -2.191 23.972 1.00 61.34 116 PHE A CA 1
ATOM 919 C C . PHE A 1 116 ? -5.861 -3.702 24.173 1.00 61.34 116 PHE A C 1
ATOM 921 O O . PHE A 1 116 ? -6.556 -4.121 25.126 1.00 61.34 116 PHE A O 1
#

Secondary structure (DSSP, 8-state):
-HHHHHHHHHHHHHHHHHHHHHHHH-GGG--SSHHHHHHHHHHHHHHHHHHH---S---TTTTT-HHHHHHHHTSTT--HHHHHHHHHHHHHHHHHHHHHHHHHHHHHHHHHHHH-

Foldseek 3Di:
DVVLVVVLVVLLVVLLVVLVVCVVVPVVSVDPDPLVSLVSSLCSLLVVLVVLQPPPPPVPPQVVDPVNVVVVVPDPPDDVPVVVVVSNVVSVVSSVSSNVSSVVSNVVSVVSVVVD

Radius of gyration: 19.63 Å; Cα contacts (8 Å, |Δi|>4): 91; chains: 1; bounding box: 36×35×62 Å

Organism: NCBI:txid264736